Protein AF-A0A6M8NC79-F1 (afdb_monomer_lite)

Sequence (61 aa):
MNLSKSLYTKCIQCPKALWLKKYKPSVLTPPDESALAVFDTGNIVGDFACQLFPDGKEVPY

Radius of gyration: 14.11 Å; chains: 1; bounding box: 29×24×33 Å

Structure (mmCIF, N/CA/C/O backbone):
data_AF-A0A6M8NC79-F1
#
_entry.id   AF-A0A6M8NC79-F1
#
loop_
_atom_site.group_PDB
_atom_site.id
_atom_site.type_symbol
_atom_site.label_atom_id
_atom_site.label_alt_id
_atom_site.label_comp_id
_atom_site.label_asym_id
_atom_site.label_entity_id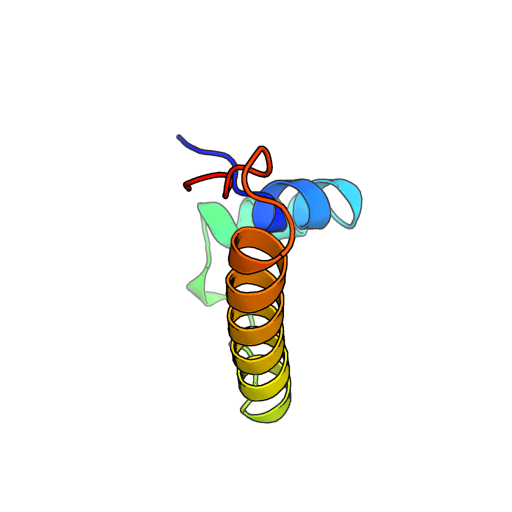
_atom_site.label_seq_id
_atom_site.pdbx_PDB_ins_code
_atom_site.Cartn_x
_atom_site.Cartn_y
_atom_site.Cartn_z
_atom_site.occupancy
_atom_site.B_iso_or_equiv
_atom_site.auth_seq_id
_ato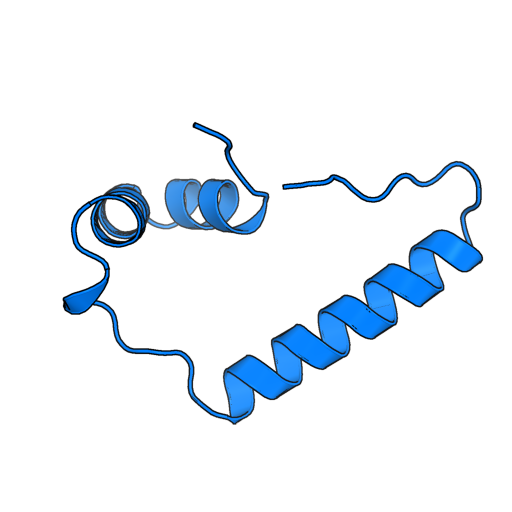m_site.auth_comp_id
_atom_site.auth_asym_id
_atom_site.auth_atom_id
_atom_site.pdbx_PDB_model_num
ATOM 1 N N . MET A 1 1 ? -11.100 5.329 -15.990 1.00 58.28 1 MET A N 1
ATOM 2 C CA . MET A 1 1 ? -9.820 4.988 -15.322 1.00 58.28 1 MET A CA 1
ATOM 3 C C . MET A 1 1 ? -9.929 5.460 -13.888 1.00 58.28 1 MET A C 1
ATOM 5 O O . MET A 1 1 ? -9.839 6.663 -13.677 1.00 58.28 1 MET A O 1
ATOM 9 N N . ASN A 1 2 ? -10.117 4.557 -12.931 1.00 74.00 2 ASN A N 1
ATOM 10 C CA . ASN A 1 2 ? -10.210 4.961 -11.530 1.00 74.00 2 ASN A CA 1
ATOM 11 C C . ASN A 1 2 ? -8.818 4.994 -10.885 1.00 74.00 2 ASN A C 1
ATOM 13 O O . ASN A 1 2 ? -7.906 4.254 -11.276 1.00 74.00 2 ASN A O 1
ATOM 17 N N . LEU A 1 3 ? -8.629 5.923 -9.951 1.00 80.94 3 LEU A N 1
ATOM 18 C CA . LEU A 1 3 ? -7.418 6.077 -9.152 1.00 80.94 3 LEU A CA 1
ATOM 19 C C . LEU A 1 3 ? -7.741 5.616 -7.737 1.00 80.94 3 LEU A C 1
ATOM 21 O O . LEU A 1 3 ? -8.402 6.325 -6.989 1.00 80.94 3 LEU A O 1
ATOM 25 N N . SER A 1 4 ? -7.250 4.435 -7.374 1.00 87.50 4 SER A N 1
ATOM 26 C CA . SER A 1 4 ? -7.317 3.979 -5.992 1.00 87.50 4 SER A CA 1
ATOM 27 C C . SER A 1 4 ? -6.361 4.770 -5.105 1.00 87.50 4 SER A C 1
ATOM 29 O O . SER A 1 4 ? -5.355 5.312 -5.580 1.00 87.50 4 SER A O 1
ATOM 31 N N . LYS A 1 5 ? -6.612 4.747 -3.792 1.00 87.06 5 LYS A N 1
ATOM 32 C CA . LYS A 1 5 ? -5.687 5.281 -2.782 1.00 87.06 5 LYS A CA 1
ATOM 33 C C . LYS A 1 5 ? -4.261 4.764 -2.997 1.00 87.06 5 LYS A C 1
ATOM 35 O O . LYS A 1 5 ? -3.327 5.557 -3.043 1.00 87.06 5 LYS A O 1
ATOM 40 N N . SER A 1 6 ? -4.102 3.460 -3.225 1.00 88.31 6 SER A N 1
ATOM 41 C CA . SER A 1 6 ? -2.799 2.824 -3.463 1.00 88.31 6 SER A CA 1
ATOM 42 C C . SER A 1 6 ? -2.123 3.287 -4.758 1.00 88.31 6 SER A C 1
ATOM 44 O O . SER A 1 6 ? -0.899 3.395 -4.812 1.00 88.31 6 SER A O 1
ATOM 46 N N . LEU A 1 7 ? -2.889 3.571 -5.818 1.00 91.19 7 LEU A N 1
ATOM 47 C CA . LEU A 1 7 ? -2.336 4.134 -7.056 1.00 91.19 7 LEU A CA 1
ATOM 48 C C . LEU A 1 7 ? -1.914 5.595 -6.866 1.00 91.19 7 LEU A C 1
ATOM 50 O O . LEU A 1 7 ? -0.868 5.990 -7.382 1.00 91.19 7 LEU A O 1
ATOM 54 N N . TYR A 1 8 ? -2.688 6.377 -6.110 1.00 91.56 8 TYR A N 1
ATOM 55 C CA . TYR A 1 8 ? -2.346 7.759 -5.782 1.00 91.56 8 TYR A CA 1
ATOM 56 C C . TYR A 1 8 ? -1.065 7.833 -4.946 1.00 91.56 8 TYR A C 1
ATOM 58 O O . TYR A 1 8 ? -0.113 8.499 -5.348 1.00 91.56 8 TYR A O 1
ATOM 66 N N . THR A 1 9 ? -0.981 7.089 -3.840 1.00 93.06 9 THR A N 1
ATOM 67 C CA . THR A 1 9 ? 0.222 7.077 -2.990 1.00 93.06 9 THR A CA 1
ATOM 68 C C . THR A 1 9 ? 1.447 6.576 -3.751 1.00 93.06 9 THR A C 1
ATOM 70 O O . THR A 1 9 ? 2.519 7.169 -3.639 1.00 93.06 9 THR A O 1
ATOM 73 N N . LYS A 1 10 ? 1.291 5.556 -4.607 1.00 93.25 10 LYS A N 1
ATOM 74 C CA . LYS A 1 10 ? 2.362 5.084 -5.495 1.00 93.25 10 LYS A CA 1
ATOM 75 C C . LYS A 1 10 ? 2.832 6.169 -6.462 1.00 93.25 10 LYS A C 1
ATOM 77 O O . LYS A 1 10 ? 4.031 6.273 -6.690 1.00 93.25 10 LYS A O 1
ATOM 82 N N . CYS A 1 11 ? 1.919 6.974 -7.009 1.00 94.69 11 CYS A N 1
ATOM 83 C CA . CYS A 1 11 ? 2.266 8.110 -7.864 1.00 94.69 11 CYS A CA 1
ATOM 84 C C . CYS A 1 11 ? 3.107 9.145 -7.118 1.00 94.69 11 CYS A C 1
ATOM 86 O O . CYS A 1 11 ? 4.140 9.567 -7.628 1.00 94.69 11 CYS A O 1
ATOM 88 N N . ILE A 1 12 ? 2.677 9.511 -5.906 1.00 96.69 12 ILE A N 1
ATOM 89 C CA . ILE A 1 12 ? 3.375 10.483 -5.058 1.00 96.69 12 ILE A CA 1
ATOM 90 C C . ILE A 1 12 ? 4.784 9.994 -4.704 1.00 96.69 12 ILE A C 1
ATOM 92 O O . ILE A 1 12 ? 5.723 10.781 -4.732 1.00 96.69 12 ILE A O 1
ATOM 96 N N . GLN A 1 13 ? 4.953 8.699 -4.425 1.00 95.12 13 GLN A N 1
ATOM 97 C CA . GLN A 1 13 ? 6.272 8.114 -4.163 1.00 95.12 13 GLN A CA 1
ATOM 98 C C . GLN A 1 13 ? 7.136 8.036 -5.428 1.00 95.12 13 GLN A C 1
ATOM 100 O O . GLN A 1 13 ? 8.321 8.359 -5.400 1.00 95.12 13 GLN A O 1
ATOM 105 N N . CYS A 1 14 ? 6.565 7.560 -6.537 1.00 96.00 14 CYS A N 1
ATOM 106 C CA . CYS A 1 14 ? 7.266 7.392 -7.803 1.00 96.00 14 CYS A CA 1
ATOM 107 C C . CYS A 1 14 ? 6.279 7.348 -8.989 1.00 96.00 14 CYS A C 1
ATOM 109 O O . CYS A 1 14 ? 5.668 6.305 -9.260 1.00 96.00 14 CYS A O 1
ATOM 111 N N . PRO A 1 15 ? 6.182 8.423 -9.794 1.00 95.75 15 PRO A N 1
ATOM 112 C CA . PRO A 1 15 ? 5.289 8.463 -10.956 1.00 95.75 15 PRO A CA 1
ATOM 113 C C . PRO A 1 15 ? 5.584 7.366 -11.990 1.00 95.75 15 PRO A C 1
ATOM 115 O O . PRO A 1 15 ? 4.670 6.803 -12.596 1.00 95.75 15 PRO A O 1
ATOM 118 N N . LYS A 1 16 ? 6.862 6.988 -12.154 1.00 95.88 16 LYS A N 1
ATOM 119 C CA . LYS A 1 16 ? 7.267 5.881 -13.038 1.00 95.88 16 LYS A CA 1
ATOM 120 C C . LYS A 1 16 ? 6.724 4.536 -12.549 1.00 95.88 16 LYS A C 1
ATOM 122 O O . LYS A 1 16 ? 6.298 3.723 -13.363 1.00 95.88 16 LYS A O 1
ATOM 127 N N . ALA A 1 17 ? 6.680 4.310 -11.234 1.00 94.44 17 ALA A N 1
ATOM 128 C CA . ALA A 1 17 ? 6.116 3.089 -10.662 1.00 94.44 17 ALA A CA 1
ATOM 129 C C . ALA A 1 17 ? 4.597 3.003 -10.881 1.00 94.44 17 ALA A C 1
ATOM 131 O O . ALA A 1 17 ? 4.085 1.912 -11.146 1.00 94.44 17 ALA A O 1
ATOM 132 N N . LEU A 1 18 ? 3.875 4.133 -10.826 1.00 95.19 18 LEU A N 1
ATOM 133 C CA . LEU A 1 18 ? 2.464 4.181 -11.225 1.00 95.19 18 LEU A CA 1
ATOM 134 C C . LEU A 1 18 ? 2.305 3.785 -12.698 1.00 95.19 18 LEU A C 1
ATOM 136 O O . LEU A 1 18 ? 1.462 2.946 -13.019 1.00 95.19 18 LEU A O 1
ATOM 140 N N . TRP A 1 19 ? 3.113 4.376 -13.582 1.00 95.31 19 TRP A N 1
ATOM 141 C CA . TRP A 1 19 ? 3.051 4.082 -15.012 1.00 95.31 19 TRP A CA 1
ATOM 142 C C . TRP A 1 19 ? 3.291 2.591 -15.286 1.00 95.31 19 TRP A C 1
ATOM 144 O O . TRP A 1 19 ? 2.483 1.957 -15.963 1.00 95.31 19 TRP A O 1
ATOM 154 N N . LEU A 1 20 ? 4.327 1.997 -14.680 1.00 96.19 20 LEU A N 1
ATOM 155 C CA . LEU A 1 20 ? 4.602 0.562 -14.794 1.00 96.19 20 LEU A CA 1
ATOM 156 C C . LEU A 1 20 ? 3.432 -0.282 -14.278 1.00 96.19 20 LEU A C 1
ATOM 158 O O . LEU A 1 20 ? 3.011 -1.210 -14.957 1.00 96.19 20 LEU A O 1
ATOM 162 N N . LYS A 1 21 ? 2.835 0.065 -13.132 1.00 93.62 21 LYS A N 1
ATOM 163 C CA . LYS A 1 21 ? 1.681 -0.678 -12.599 1.00 93.62 21 LYS A CA 1
ATOM 164 C C . LYS A 1 21 ? 0.470 -0.644 -13.535 1.00 93.62 21 LYS A C 1
ATOM 166 O O . LYS A 1 21 ? -0.243 -1.641 -13.591 1.00 93.62 21 LYS A O 1
ATOM 171 N N . LYS A 1 22 ? 0.239 0.464 -14.251 1.00 92.25 22 LYS A N 1
ATOM 172 C CA . LYS A 1 22 ? -0.895 0.608 -15.181 1.00 92.25 22 LYS A CA 1
ATOM 173 C C . LYS A 1 22 ? -0.655 -0.026 -16.549 1.00 92.25 22 LYS A C 1
ATOM 175 O O . LYS A 1 22 ? -1.565 -0.650 -17.079 1.00 92.25 22 LYS A O 1
ATOM 180 N N . TYR A 1 23 ? 0.533 0.154 -17.119 1.00 94.69 23 TYR A N 1
ATOM 181 C CA . TYR A 1 23 ? 0.785 -0.165 -18.529 1.00 94.69 23 TYR A CA 1
ATOM 182 C C . TYR A 1 23 ? 1.757 -1.327 -18.738 1.00 94.69 23 TYR A C 1
ATOM 184 O O . TYR A 1 23 ? 1.811 -1.887 -19.829 1.00 94.69 23 TYR A O 1
ATOM 192 N N . LYS A 1 24 ? 2.527 -1.711 -17.713 1.00 95.94 24 LYS A N 1
ATOM 193 C CA . LYS A 1 24 ? 3.491 -2.816 -17.788 1.00 95.94 24 LYS A CA 1
ATOM 194 C C . LYS A 1 24 ? 3.606 -3.574 -16.453 1.00 95.94 24 LYS A C 1
ATOM 196 O O . LYS A 1 24 ? 4.693 -3.647 -15.884 1.00 95.94 24 LYS A O 1
ATOM 201 N N . PRO A 1 25 ? 2.510 -4.137 -15.910 1.00 93.31 25 PRO A N 1
ATOM 202 C CA . PRO A 1 25 ? 2.540 -4.765 -14.589 1.00 93.31 25 PRO A CA 1
ATOM 203 C C . PRO A 1 25 ? 3.434 -6.010 -14.527 1.00 93.31 25 PRO A C 1
ATOM 205 O O . PRO A 1 25 ? 3.910 -6.341 -13.449 1.00 93.31 25 PRO A O 1
ATOM 208 N N . SER A 1 26 ? 3.706 -6.664 -15.662 1.00 95.56 26 SER A N 1
ATOM 209 C CA . SER A 1 26 ? 4.527 -7.880 -15.742 1.00 95.56 26 SER A CA 1
ATOM 210 C C . SER A 1 26 ? 5.988 -7.700 -15.322 1.00 95.56 26 SER A C 1
ATOM 212 O O . SER A 1 26 ? 6.647 -8.689 -15.029 1.00 95.56 26 SER A O 1
ATOM 214 N N . VAL A 1 27 ? 6.508 -6.466 -15.290 1.00 95.19 27 VAL A N 1
ATOM 215 C CA . VAL A 1 27 ? 7.880 -6.196 -14.814 1.00 95.19 27 VAL A CA 1
ATOM 216 C C . VAL A 1 27 ? 7.948 -5.872 -13.325 1.00 95.19 27 VAL A C 1
ATOM 218 O O . VAL A 1 27 ? 9.035 -5.642 -12.802 1.00 95.19 27 VAL A O 1
ATOM 221 N N . LEU A 1 28 ? 6.803 -5.778 -12.647 1.00 92.00 28 LEU A N 1
ATOM 222 C CA . LEU A 1 28 ? 6.769 -5.521 -11.216 1.00 92.00 28 LEU A CA 1
ATOM 223 C C . LEU A 1 28 ? 6.905 -6.830 -10.455 1.00 92.00 28 LEU A C 1
ATOM 225 O O . LEU A 1 28 ? 6.213 -7.801 -10.755 1.00 92.00 28 LEU A O 1
ATOM 229 N N . THR A 1 29 ? 7.732 -6.813 -9.415 1.00 92.88 29 THR A N 1
ATOM 230 C CA . THR A 1 29 ? 7.772 -7.894 -8.437 1.00 92.88 29 THR A CA 1
ATOM 231 C C . THR A 1 29 ? 6.398 -8.013 -7.769 1.00 92.88 29 THR A C 1
ATOM 233 O O . THR A 1 29 ? 5.882 -7.005 -7.264 1.00 92.88 29 THR A O 1
ATOM 236 N N . PRO A 1 30 ? 5.776 -9.204 -7.780 1.00 90.88 30 PRO A N 1
ATOM 237 C CA . PRO A 1 30 ? 4.586 -9.464 -6.985 1.00 90.88 30 PRO A CA 1
ATOM 238 C C . PRO A 1 30 ? 4.868 -9.234 -5.492 1.00 90.88 30 PRO A C 1
ATOM 240 O O . PRO A 1 30 ? 6.010 -9.408 -5.062 1.00 90.88 30 PRO A O 1
ATOM 243 N N . PRO A 1 31 ? 3.863 -8.829 -4.697 1.00 91.38 31 PRO A N 1
ATOM 244 C CA . PRO A 1 31 ? 4.008 -8.825 -3.247 1.00 91.38 31 PRO A CA 1
ATOM 245 C C . PRO A 1 31 ? 4.304 -10.245 -2.750 1.00 91.38 31 PRO A C 1
ATOM 247 O O . PRO A 1 31 ? 3.757 -11.213 -3.281 1.00 91.38 31 PRO A O 1
ATOM 250 N N . ASP A 1 32 ? 5.175 -10.350 -1.752 1.00 96.19 32 ASP A N 1
ATOM 251 C CA . ASP A 1 32 ? 5.427 -11.602 -1.045 1.00 96.19 32 ASP A CA 1
ATOM 252 C C . ASP A 1 32 ? 4.318 -11.891 -0.016 1.00 96.19 32 ASP A C 1
ATOM 254 O O . ASP A 1 32 ? 3.414 -11.080 0.204 1.00 96.19 32 ASP A O 1
ATOM 258 N N . GLU A 1 33 ? 4.372 -13.067 0.611 1.00 96.56 33 GLU A N 1
ATOM 259 C CA . GLU A 1 33 ? 3.371 -13.495 1.599 1.00 96.56 33 GLU A CA 1
ATOM 260 C C . GLU A 1 33 ? 3.283 -12.542 2.797 1.00 96.56 33 GLU A C 1
ATOM 262 O O . GLU A 1 33 ? 2.193 -12.274 3.299 1.00 96.56 33 GLU A O 1
ATOM 267 N N . SER A 1 34 ? 4.416 -11.977 3.219 1.00 96.62 34 SER A N 1
ATOM 268 C CA . SER A 1 34 ? 4.467 -11.001 4.310 1.00 96.62 34 SER A CA 1
ATOM 269 C C . SER A 1 34 ? 3.703 -9.725 3.949 1.00 96.62 34 SER A C 1
ATOM 271 O O . SER A 1 34 ? 2.858 -9.255 4.713 1.00 96.62 34 SER A O 1
ATOM 273 N N . ALA A 1 35 ? 3.935 -9.186 2.750 1.00 93.31 35 ALA A N 1
ATOM 274 C CA . ALA A 1 35 ? 3.224 -8.017 2.254 1.00 93.31 35 ALA A CA 1
ATOM 275 C C . ALA A 1 35 ? 1.720 -8.284 2.095 1.00 93.31 35 ALA A C 1
ATOM 277 O O . ALA A 1 35 ? 0.914 -7.421 2.445 1.00 93.31 35 ALA A O 1
ATOM 278 N N . LEU A 1 36 ? 1.335 -9.471 1.613 1.00 95.00 36 LEU A N 1
ATOM 279 C CA . LEU A 1 36 ? -0.071 -9.874 1.512 1.00 95.00 36 LEU A CA 1
ATOM 280 C C . LEU A 1 36 ? -0.747 -9.922 2.890 1.00 95.00 36 LEU A C 1
ATOM 282 O O . LEU A 1 36 ? -1.803 -9.317 3.061 1.00 95.00 36 LEU A O 1
ATOM 286 N N . ALA A 1 37 ? -0.100 -10.518 3.895 1.00 96.31 37 ALA A N 1
ATOM 287 C CA . ALA A 1 37 ? -0.634 -10.582 5.257 1.00 96.31 37 ALA A CA 1
ATOM 288 C C . ALA A 1 37 ? -0.858 -9.188 5.877 1.00 96.31 37 ALA A C 1
ATOM 290 O O . ALA A 1 37 ? -1.846 -8.958 6.583 1.00 96.31 37 ALA A O 1
ATOM 291 N N . VAL A 1 38 ? 0.031 -8.229 5.589 1.00 95.19 38 VAL A N 1
ATOM 292 C CA . VAL A 1 38 ? -0.140 -6.828 6.010 1.00 95.19 38 VAL A CA 1
ATOM 293 C C . VAL A 1 38 ? -1.347 -6.183 5.322 1.00 95.19 38 VAL A C 1
ATOM 295 O O . VAL A 1 38 ? -2.090 -5.447 5.974 1.00 95.19 38 VAL A O 1
ATOM 298 N N . PHE A 1 39 ? -1.570 -6.452 4.032 1.00 92.56 39 PHE A N 1
ATOM 299 C CA . PHE A 1 39 ? -2.736 -5.928 3.312 1.00 92.56 39 PHE A CA 1
ATOM 300 C C . PHE A 1 39 ? -4.045 -6.488 3.866 1.00 92.56 39 PHE A C 1
ATOM 302 O O . PHE A 1 39 ? -4.965 -5.712 4.121 1.00 92.56 39 PHE A O 1
ATOM 309 N N . ASP A 1 40 ? -4.103 -7.793 4.124 1.00 95.19 40 ASP A N 1
ATOM 310 C CA . ASP A 1 40 ? -5.291 -8.445 4.680 1.00 95.19 40 ASP A CA 1
ATOM 311 C C . ASP A 1 40 ? -5.616 -7.910 6.076 1.00 95.19 40 ASP A C 1
ATOM 313 O O . ASP A 1 40 ? -6.757 -7.544 6.360 1.00 95.19 40 ASP A O 1
ATOM 317 N N . THR A 1 41 ? -4.591 -7.755 6.919 1.00 96.69 41 THR A N 1
ATOM 318 C CA . THR A 1 41 ? -4.737 -7.118 8.235 1.00 96.69 41 THR A CA 1
ATOM 319 C C . THR A 1 41 ? -5.267 -5.688 8.099 1.00 96.69 41 THR A C 1
ATOM 321 O O . THR A 1 41 ? -6.150 -5.276 8.849 1.00 96.69 41 THR A O 1
ATOM 324 N N . GLY A 1 42 ? -4.764 -4.928 7.121 1.00 92.50 42 GLY A N 1
ATOM 325 C CA . GLY A 1 42 ? -5.227 -3.570 6.837 1.00 92.50 42 GLY A CA 1
ATOM 326 C C . GLY A 1 42 ? -6.702 -3.502 6.432 1.00 92.50 42 GLY A C 1
ATOM 327 O O . GLY A 1 42 ? -7.402 -2.596 6.886 1.00 92.50 42 GLY A O 1
ATOM 328 N N . ASN A 1 43 ? -7.182 -4.463 5.637 1.00 91.25 43 ASN A N 1
ATOM 329 C CA . ASN A 1 43 ? -8.592 -4.553 5.246 1.00 91.25 43 ASN A CA 1
ATOM 330 C C . ASN A 1 43 ? -9.485 -4.821 6.466 1.00 91.25 43 ASN A C 1
ATOM 332 O O . ASN A 1 43 ? -10.429 -4.075 6.700 1.00 91.25 43 ASN A O 1
ATOM 336 N N . ILE A 1 44 ? -9.112 -5.792 7.310 1.00 95.31 44 ILE A N 1
ATOM 337 C CA . ILE A 1 44 ? -9.844 -6.121 8.547 1.00 95.31 44 ILE A CA 1
ATOM 338 C C . ILE A 1 44 ? -9.956 -4.896 9.467 1.00 95.31 44 ILE A C 1
ATOM 340 O O . ILE A 1 44 ? -11.019 -4.604 10.016 1.00 95.31 44 ILE A O 1
ATOM 344 N N . VAL A 1 45 ? -8.862 -4.149 9.634 1.00 94.19 45 VAL A N 1
ATOM 345 C CA . VAL A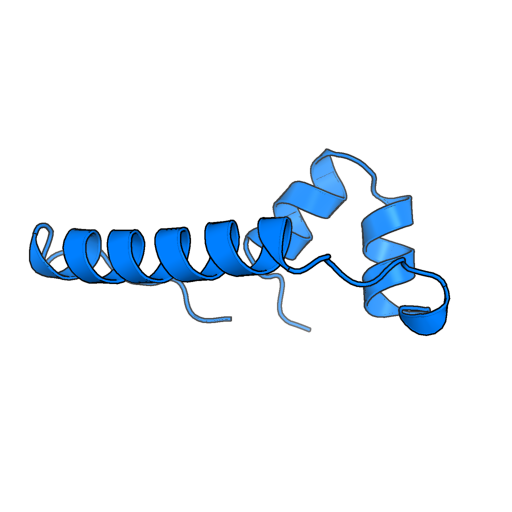 1 45 ? -8.868 -2.914 10.433 1.00 94.19 45 VAL A CA 1
ATOM 346 C C . VAL A 1 45 ? -9.765 -1.846 9.799 1.00 94.19 45 VAL A C 1
ATOM 348 O O . VAL A 1 45 ? -10.466 -1.139 10.524 1.00 94.19 45 VAL A O 1
ATOM 351 N N . GLY A 1 46 ? -9.770 -1.730 8.468 1.00 90.94 46 G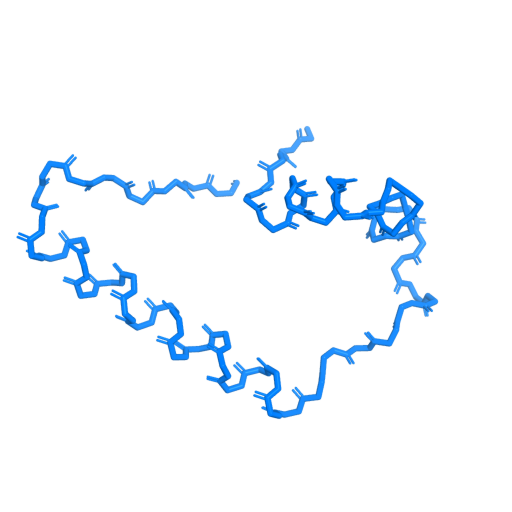LY A N 1
ATOM 352 C CA . GLY A 1 46 ? -10.666 -0.838 7.728 1.00 90.94 46 GLY A CA 1
ATOM 353 C C . GLY A 1 46 ? -12.143 -1.161 7.959 1.00 90.94 46 GLY A C 1
ATOM 354 O O . GLY A 1 46 ? -12.926 -0.251 8.243 1.00 90.94 46 GLY A O 1
ATOM 355 N N . ASP A 1 47 ? -12.500 -2.444 7.934 1.00 91.25 47 ASP A N 1
ATOM 356 C CA . ASP A 1 47 ? -13.862 -2.919 8.194 1.00 91.25 47 ASP A CA 1
ATOM 357 C C . ASP A 1 47 ? -14.308 -2.569 9.618 1.00 91.25 47 ASP A C 1
ATOM 359 O O . ASP A 1 47 ? -15.391 -2.012 9.820 1.00 91.25 47 ASP A O 1
ATOM 363 N N . PHE A 1 48 ? -13.455 -2.825 10.616 1.00 94.25 48 PHE A N 1
ATOM 364 C CA . PHE A 1 48 ? -13.743 -2.449 12.002 1.00 94.25 48 PHE A CA 1
ATOM 365 C C . PHE A 1 48 ? -13.855 -0.934 12.187 1.00 94.25 48 PHE A C 1
ATOM 367 O O . PHE A 1 48 ? -14.716 -0.470 12.935 1.00 94.25 48 PHE A O 1
ATOM 374 N N . ALA A 1 49 ? -13.029 -0.146 11.497 1.00 92.69 49 ALA A N 1
ATOM 375 C CA . ALA A 1 49 ? -13.128 1.308 11.543 1.00 92.69 49 ALA A CA 1
ATOM 376 C C . ALA A 1 49 ? -14.472 1.797 10.980 1.00 92.69 49 ALA A C 1
ATOM 378 O O . ALA A 1 49 ? -15.103 2.655 11.593 1.00 92.69 49 ALA A O 1
ATOM 379 N N . CYS A 1 50 ? -14.952 1.225 9.874 1.00 91.00 50 CYS A N 1
ATOM 380 C CA . CYS A 1 50 ? -16.263 1.577 9.319 1.00 91.00 50 CYS A CA 1
ATOM 381 C C . CYS A 1 50 ? -17.419 1.182 10.254 1.00 91.00 50 CYS A C 1
ATOM 383 O O . CYS A 1 50 ? -18.414 1.896 10.330 1.00 91.00 50 CYS A O 1
ATOM 385 N N . GLN A 1 51 ? -17.287 0.084 11.007 1.00 91.81 51 GLN A N 1
ATOM 386 C CA . GLN A 1 51 ? -18.269 -0.297 12.032 1.00 91.81 51 GLN A CA 1
ATOM 387 C C . GLN A 1 51 ? -18.278 0.675 13.222 1.00 91.81 51 GLN A C 1
ATOM 389 O O . GLN A 1 51 ? -19.341 0.981 13.760 1.00 91.81 51 GLN A O 1
ATOM 394 N N . LEU A 1 52 ? -17.103 1.159 13.638 1.00 95.38 52 LEU A N 1
ATOM 395 C CA . LEU A 1 52 ? -16.962 2.084 14.766 1.00 95.38 52 LEU A CA 1
ATOM 396 C C . LEU A 1 52 ? -17.391 3.516 14.414 1.00 9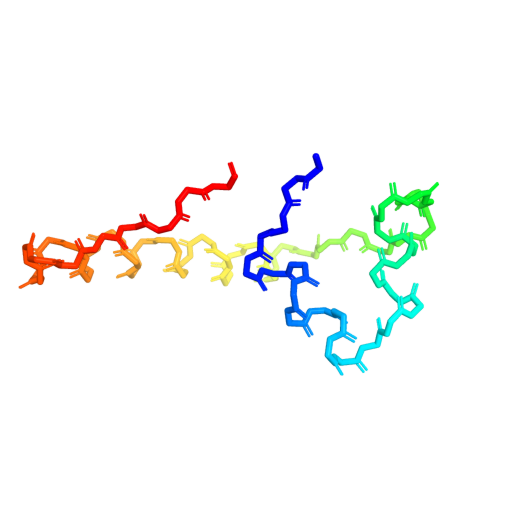5.38 52 LEU A C 1
ATOM 398 O O . LEU A 1 52 ? -17.895 4.240 15.273 1.00 95.38 52 LEU A O 1
ATOM 402 N N . PHE A 1 53 ? -17.193 3.925 13.161 1.00 92.75 53 PHE A N 1
ATOM 403 C CA . PHE A 1 53 ? -17.505 5.260 12.661 1.00 92.75 53 PHE A CA 1
ATOM 404 C C . PHE A 1 53 ? -18.588 5.175 11.575 1.00 92.75 53 PHE A C 1
ATOM 406 O O . PHE A 1 53 ? -18.249 5.122 10.395 1.00 92.75 53 PHE A O 1
ATOM 413 N N . PRO A 1 54 ? -19.885 5.202 11.942 1.00 85.25 54 PRO A N 1
ATOM 414 C CA . PRO A 1 54 ? -20.995 4.959 11.012 1.00 85.25 54 PRO A CA 1
ATOM 415 C C . PRO A 1 54 ? -21.160 6.031 9.921 1.00 85.25 54 PRO A C 1
ATOM 417 O O . PRO A 1 54 ? -21.737 5.754 8.873 1.00 85.25 54 PRO A O 1
ATOM 420 N N . ASP A 1 55 ? -20.628 7.239 10.134 1.00 89.81 55 ASP A N 1
ATOM 421 C CA . ASP A 1 55 ? -20.555 8.287 9.103 1.00 89.81 55 ASP A CA 1
ATOM 422 C C . ASP A 1 55 ? -19.335 8.127 8.175 1.00 89.81 55 ASP A C 1
ATOM 424 O O . ASP A 1 55 ? -19.235 8.778 7.128 1.00 89.81 55 ASP A O 1
ATOM 428 N N . GLY A 1 56 ? -18.389 7.267 8.559 1.00 84.00 56 GLY A N 1
ATOM 429 C CA . GLY A 1 56 ? -17.244 6.886 7.752 1.00 84.00 56 GLY A CA 1
ATOM 430 C C . GLY A 1 56 ? -17.698 6.080 6.542 1.00 84.00 56 GLY A C 1
ATOM 431 O O . GLY A 1 56 ? -18.460 5.125 6.656 1.00 84.00 56 GLY A O 1
ATOM 432 N N . LYS A 1 57 ? -17.224 6.467 5.358 1.00 81.88 57 LYS A N 1
ATOM 433 C CA . LYS A 1 57 ? -17.489 5.737 4.118 1.00 81.88 57 LYS A CA 1
ATOM 434 C C . LYS A 1 57 ? -16.204 5.121 3.614 1.00 81.88 57 LYS A C 1
ATOM 436 O O . LYS A 1 57 ? -15.199 5.818 3.455 1.00 81.88 57 LYS A O 1
ATOM 441 N N . GLU A 1 58 ? -16.263 3.832 3.315 1.00 83.00 58 GLU A N 1
ATOM 442 C CA . GLU A 1 58 ? -15.231 3.203 2.513 1.00 83.00 58 GLU A CA 1
ATOM 443 C C . GLU A 1 58 ? -15.175 3.905 1.150 1.00 83.00 58 GLU A C 1
ATOM 445 O O . GLU A 1 58 ? -16.205 4.254 0.569 1.00 83.00 58 GLU A O 1
ATOM 450 N N . VAL A 1 59 ? -13.965 4.167 0.659 1.00 76.69 59 VAL A N 1
ATOM 451 C CA . VAL A 1 59 ? -13.767 4.754 -0.667 1.00 76.69 59 VAL A CA 1
ATOM 452 C C . VAL A 1 59 ? -13.672 3.599 -1.665 1.00 76.69 59 VAL A C 1
ATOM 454 O O . VAL A 1 59 ? -12.625 2.947 -1.700 1.00 76.69 59 VAL A O 1
ATOM 457 N N . PRO A 1 60 ? -14.723 3.328 -2.465 1.00 67.94 60 PRO A N 1
ATOM 458 C CA . PRO A 1 60 ? -14.681 2.263 -3.454 1.00 67.94 60 PRO A CA 1
ATOM 459 C C . PRO A 1 60 ? -13.680 2.588 -4.567 1.00 67.94 60 PRO A C 1
ATOM 461 O O . PRO A 1 60 ? -13.407 3.752 -4.876 1.00 67.94 60 PRO A O 1
ATOM 464 N N . TYR A 1 61 ? -13.135 1.527 -5.155 1.00 62.81 61 TYR A N 1
ATOM 465 C CA . TYR A 1 61 ? -12.158 1.569 -6.242 1.00 62.81 61 TYR A CA 1
ATOM 466 C C . TYR A 1 61 ? -12.788 1.910 -7.594 1.00 62.81 61 TYR A C 1
ATOM 468 O O . TYR A 1 61 ? -13.831 1.329 -7.957 1.00 62.81 61 TYR A O 1
#

pLDDT: mean 90.6, std 7.93, range [58.28, 96.69]

Organism: NCBI:txid1564138

Secondary structure (DSSP, 8-state):
----HHHHHHHHH-HHHHHHHHH-GGGSPPP-HH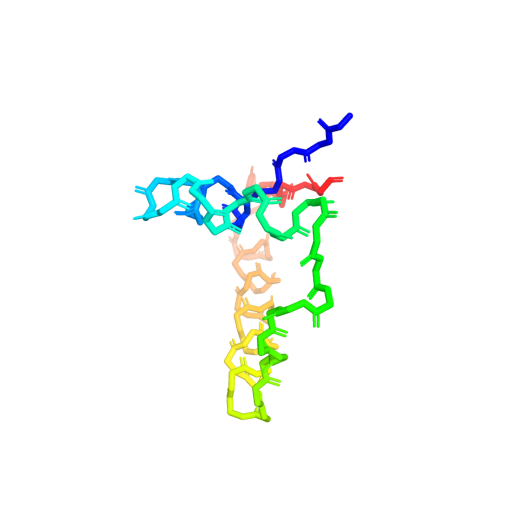HHHHHHHHHHHHHHHHHH-TT------

Foldseek 3Di:
DDQDPVLVVLCVVPVVSSVCVVPPVVPDDDDDPVRVVVVVVVVVVVVVVCVVPVVDDDDDD